Protein AF-A0A0M0J6X3-F1 (afdb_monomer_lite)

Radius of gyration: 16.71 Å; chains: 1; bounding box: 39×39×40 Å

Structure (mmCIF, N/CA/C/O backbone):
data_AF-A0A0M0J6X3-F1
#
_entry.id   AF-A0A0M0J6X3-F1
#
loop_
_atom_site.group_PDB
_atom_site.id
_atom_site.type_symbol
_atom_site.label_atom_id
_atom_site.label_alt_id
_atom_site.label_comp_id
_atom_site.label_asym_id
_atom_site.label_entity_id
_atom_site.label_seq_id
_atom_site.pdbx_PDB_ins_code
_atom_site.Cartn_x
_atom_site.Cartn_y
_atom_site.Cartn_z
_atom_site.occupancy
_atom_site.B_iso_or_equiv
_atom_site.auth_seq_id
_atom_site.auth_comp_id
_atom_site.auth_asym_id
_atom_site.auth_atom_id
_atom_site.pdbx_PDB_model_num
ATOM 1 N N . MET A 1 1 ? -22.784 -2.778 -3.461 1.00 78.81 1 MET A N 1
ATOM 2 C CA . MET A 1 1 ? -22.805 -1.418 -2.869 1.00 78.81 1 MET A CA 1
ATOM 3 C C . MET A 1 1 ? -21.434 -0.803 -3.109 1.00 78.81 1 MET A C 1
ATOM 5 O O . MET A 1 1 ? -20.464 -1.496 -2.841 1.00 78.81 1 MET A O 1
ATOM 9 N N . SER A 1 2 ? -21.346 0.409 -3.667 1.00 86.94 2 SER A N 1
ATOM 10 C CA . SER A 1 2 ? -20.073 1.093 -3.958 1.00 86.94 2 SER A CA 1
ATOM 11 C C . SER A 1 2 ? -19.602 1.930 -2.765 1.00 86.94 2 SER A C 1
ATOM 13 O O . SER A 1 2 ? -20.421 2.560 -2.094 1.00 86.94 2 SER A O 1
ATOM 15 N N . TRP A 1 3 ? -18.291 1.941 -2.525 1.00 88.69 3 TRP A N 1
ATOM 16 C CA . TRP A 1 3 ? -17.642 2.667 -1.432 1.00 88.69 3 TRP A CA 1
ATOM 17 C C . TRP A 1 3 ? -16.553 3.578 -1.995 1.00 88.69 3 TRP A C 1
ATOM 19 O O . TRP A 1 3 ? -15.768 3.137 -2.832 1.00 88.69 3 TRP A O 1
ATOM 29 N N . ALA A 1 4 ? -16.522 4.831 -1.550 1.00 88.69 4 ALA A N 1
ATOM 30 C CA . ALA A 1 4 ? -15.461 5.780 -1.863 1.00 88.69 4 ALA A CA 1
ATOM 31 C C . ALA A 1 4 ? -14.377 5.746 -0.783 1.00 88.69 4 ALA A C 1
ATOM 33 O O . ALA A 1 4 ? -14.695 5.703 0.406 1.00 88.69 4 ALA A O 1
ATOM 34 N N . CYS A 1 5 ? -13.107 5.829 -1.181 1.00 85.38 5 CYS A N 1
ATOM 35 C CA . CYS A 1 5 ? -12.042 6.180 -0.243 1.00 85.38 5 CYS A CA 1
ATOM 36 C C . CYS A 1 5 ? -12.264 7.592 0.322 1.00 85.38 5 CYS A C 1
ATOM 38 O O . CYS A 1 5 ? -12.953 8.399 -0.316 1.00 85.38 5 CYS A O 1
ATOM 40 N N . PRO A 1 6 ? -11.648 7.910 1.472 1.00 81.12 6 PRO A N 1
ATOM 41 C CA . PRO A 1 6 ? -11.763 9.222 2.085 1.00 81.12 6 PRO A CA 1
ATOM 42 C C . PRO A 1 6 ? -11.559 10.384 1.104 1.00 81.12 6 PRO A C 1
ATOM 44 O O . PRO A 1 6 ? -10.608 10.373 0.313 1.00 81.12 6 PRO A O 1
ATOM 47 N N . SER A 1 7 ? -12.430 11.396 1.136 1.00 80.12 7 SER A N 1
ATOM 48 C CA . SER A 1 7 ? -12.465 12.567 0.227 1.00 80.12 7 SER A CA 1
ATOM 49 C C . SER A 1 7 ? -12.795 12.310 -1.255 1.00 80.12 7 SER A C 1
ATOM 51 O O . SER A 1 7 ? -12.924 13.256 -2.042 1.00 80.12 7 SER A O 1
ATOM 53 N N . LEU A 1 8 ? -12.857 11.050 -1.701 1.00 85.19 8 LEU A N 1
ATOM 54 C CA . LEU A 1 8 ? -13.035 10.741 -3.122 1.00 85.19 8 LEU A CA 1
ATOM 55 C C . LEU A 1 8 ? -14.472 11.000 -3.575 1.00 85.19 8 LEU A C 1
ATOM 57 O O . LEU A 1 8 ? -14.694 11.375 -4.725 1.00 85.19 8 LEU A O 1
ATOM 61 N N . ARG A 1 9 ? -15.445 10.847 -2.673 1.00 88.31 9 ARG A N 1
ATOM 62 C CA . ARG A 1 9 ? -16.858 11.082 -2.971 1.00 88.31 9 ARG A CA 1
ATOM 63 C C . ARG A 1 9 ? -17.128 12.539 -3.338 1.00 88.31 9 ARG A C 1
ATOM 65 O O . ARG A 1 9 ? -17.853 12.791 -4.295 1.00 88.31 9 ARG A O 1
ATOM 72 N N . GLU A 1 10 ? -16.517 13.473 -2.618 1.00 86.88 10 GLU A N 1
ATOM 73 C CA . GLU A 1 10 ? -16.628 14.915 -2.843 1.00 86.88 10 GLU A CA 1
ATOM 74 C C . GLU A 1 10 ? -15.871 15.337 -4.106 1.00 86.88 10 GLU A C 1
ATOM 76 O O . GLU A 1 10 ? -16.335 16.195 -4.853 1.00 86.88 10 GLU A O 1
ATOM 81 N N . LYS A 1 11 ? -14.709 14.719 -4.365 1.00 86.19 11 LYS A N 1
ATOM 82 C CA . LYS A 1 11 ? -13.866 15.011 -5.538 1.00 86.19 11 LYS A CA 1
ATOM 83 C C . LYS A 1 11 ? -14.403 14.418 -6.841 1.00 86.19 11 LYS A C 1
ATOM 85 O O . LYS A 1 11 ? -14.086 14.938 -7.910 1.00 86.19 11 LYS A O 1
ATOM 90 N N . LYS A 1 12 ? -15.130 13.301 -6.758 1.00 89.94 12 LYS A N 1
ATOM 91 C CA . LYS A 1 12 ? -15.639 12.518 -7.894 1.00 89.94 12 LYS A CA 1
ATOM 92 C C . LYS A 1 12 ? -17.117 12.146 -7.710 1.00 89.94 12 LYS A C 1
ATOM 94 O O . LYS A 1 12 ? -17.443 10.952 -7.678 1.00 89.94 12 LYS A O 1
ATOM 99 N N . PRO A 1 13 ? -18.019 13.134 -7.551 1.00 90.25 13 PRO A N 1
ATOM 100 C CA . PRO A 1 13 ? -19.437 12.876 -7.312 1.00 90.25 13 PRO A CA 1
ATOM 101 C C . PRO A 1 13 ? -20.114 12.153 -8.486 1.00 90.25 13 PRO A C 1
ATOM 103 O O . PRO A 1 13 ? -21.072 11.410 -8.280 1.00 90.25 13 PRO A O 1
ATOM 106 N N . GLU A 1 14 ? -19.593 12.311 -9.705 1.00 94.50 14 GLU A N 1
ATOM 107 C CA . GLU A 1 14 ? -20.121 11.715 -10.934 1.00 94.50 14 GLU A CA 1
ATOM 108 C C . GLU A 1 14 ? -20.096 10.180 -10.944 1.00 94.50 14 GLU A C 1
ATOM 110 O O . GLU A 1 14 ? -20.859 9.561 -11.681 1.00 94.50 14 GLU A O 1
ATOM 115 N N . VAL A 1 15 ? -19.259 9.552 -10.111 1.00 91.12 15 VAL A N 1
ATOM 116 C CA . VAL A 1 15 ? -19.154 8.085 -10.021 1.00 91.12 15 VAL A CA 1
ATOM 117 C C . VAL A 1 15 ? -20.347 7.471 -9.268 1.00 91.12 15 VAL A C 1
ATOM 119 O O . VAL A 1 15 ? -20.593 6.270 -9.369 1.00 91.12 15 VAL A O 1
ATOM 122 N N . GLY A 1 16 ? -21.124 8.275 -8.530 1.00 90.19 16 GLY A N 1
ATOM 123 C CA . GLY A 1 16 ? -22.335 7.802 -7.850 1.00 90.19 16 GLY A CA 1
ATOM 124 C C . GLY A 1 16 ? -22.053 6.874 -6.661 1.00 90.19 16 GLY A C 1
ATOM 125 O O . GLY A 1 16 ? -22.696 5.834 -6.498 1.00 90.19 16 GLY A O 1
ATOM 126 N N . TRP A 1 17 ? -21.070 7.222 -5.827 1.00 89.56 17 TRP A N 1
ATOM 127 C CA . TRP A 1 17 ? -20.724 6.466 -4.620 1.00 89.56 17 TRP A CA 1
ATOM 128 C C . TRP A 1 17 ? -21.894 6.382 -3.638 1.00 89.56 17 TRP A C 1
ATOM 130 O O . TRP A 1 17 ? -22.527 7.391 -3.320 1.00 89.56 17 TRP A O 1
ATOM 140 N N . ARG A 1 18 ? -22.154 5.182 -3.111 1.00 87.94 18 ARG A N 1
ATOM 141 C CA . ARG A 1 18 ? -23.243 4.963 -2.151 1.00 87.94 18 ARG A CA 1
ATOM 142 C C . ARG A 1 18 ? -22.843 5.268 -0.707 1.00 87.94 18 ARG A C 1
ATOM 144 O O . ARG A 1 18 ? -23.690 5.714 0.060 1.00 87.94 18 ARG A O 1
ATOM 151 N N . SER A 1 19 ? -21.579 5.045 -0.363 1.00 86.69 19 SER A N 1
ATOM 152 C CA . SER A 1 19 ? -21.026 5.251 0.980 1.00 86.69 19 SER A CA 1
ATOM 153 C C . SER A 1 19 ? -19.590 5.771 0.886 1.00 86.69 19 SER A C 1
ATOM 155 O O . SER A 1 19 ? -18.924 5.534 -0.125 1.00 86.69 19 SER A O 1
ATOM 157 N N . SER A 1 20 ? -19.111 6.467 1.920 1.00 86.06 20 SER A N 1
ATOM 158 C CA . SER A 1 20 ? -17.693 6.829 2.057 1.00 86.06 20 SER A CA 1
ATOM 159 C C . SER A 1 20 ? -17.046 6.036 3.187 1.00 86.06 20 SER A C 1
ATOM 161 O O . SER A 1 20 ? -17.683 5.752 4.199 1.00 86.06 20 SER A O 1
ATOM 163 N N . LEU A 1 21 ? -15.768 5.701 3.028 1.00 83.81 21 LEU A N 1
ATOM 164 C CA . LEU A 1 21 ? -14.950 5.185 4.119 1.00 83.81 21 LEU A CA 1
ATOM 165 C C . LEU A 1 21 ? -14.625 6.263 5.159 1.00 83.81 21 LEU A C 1
ATOM 167 O O . LEU A 1 21 ? -14.246 5.892 6.261 1.00 83.81 21 LEU A O 1
ATOM 171 N N . ASP A 1 22 ? -14.825 7.556 4.867 1.00 76.25 22 ASP A N 1
ATOM 172 C CA . ASP A 1 22 ? -14.707 8.632 5.868 1.00 76.25 22 ASP A CA 1
ATOM 173 C C . ASP A 1 22 ? -15.545 8.315 7.117 1.00 76.25 22 ASP A C 1
ATOM 175 O O . ASP A 1 22 ? -15.044 8.345 8.235 1.00 76.25 22 ASP A O 1
ATOM 179 N N . GLU A 1 23 ? -16.790 7.871 6.923 1.00 72.50 23 GLU A N 1
ATOM 180 C CA . GLU A 1 23 ? -17.725 7.519 8.003 1.00 72.50 23 GLU A CA 1
ATOM 181 C C . GLU A 1 23 ? -17.215 6.369 8.889 1.00 72.50 23 GLU A C 1
ATOM 183 O O . GLU A 1 23 ? -17.598 6.256 10.053 1.00 72.50 23 GLU A O 1
ATOM 188 N N . LEU A 1 24 ? -16.352 5.508 8.341 1.00 73.31 24 LEU A N 1
ATOM 189 C CA . LEU A 1 24 ? -15.732 4.400 9.062 1.00 73.31 24 LEU A CA 1
ATOM 190 C C . LEU A 1 24 ? -14.369 4.777 9.642 1.00 73.31 24 LEU A C 1
ATOM 192 O O . LEU A 1 24 ? -13.915 4.132 10.572 1.00 73.31 24 LEU A O 1
ATOM 196 N N . LEU A 1 25 ? -13.667 5.757 9.086 1.00 72.31 25 LEU A N 1
ATOM 197 C CA . LEU A 1 25 ? -12.253 5.981 9.386 1.00 72.31 25 LEU A CA 1
ATOM 198 C C . LEU A 1 25 ? -12.001 7.243 10.230 1.00 72.31 25 LEU A C 1
ATOM 200 O O . LEU A 1 25 ? -10.934 7.351 10.830 1.00 72.31 25 LEU A O 1
ATOM 204 N N . ASP A 1 26 ? -12.977 8.148 10.367 1.00 57.94 26 ASP A N 1
ATOM 205 C CA . ASP A 1 26 ? -12.834 9.477 10.993 1.00 57.94 26 ASP A CA 1
ATOM 206 C C . ASP A 1 26 ? -12.891 9.504 12.542 1.00 57.94 26 ASP A C 1
ATOM 208 O O . ASP A 1 26 ? -13.340 10.467 13.165 1.00 57.94 26 ASP A O 1
ATOM 212 N N . ALA A 1 27 ? -12.416 8.451 13.217 1.00 48.75 27 ALA A N 1
ATOM 213 C CA . ALA A 1 27 ? -12.273 8.481 14.673 1.00 48.75 27 ALA A CA 1
ATOM 214 C C . ALA A 1 27 ? -11.086 9.377 15.085 1.00 48.75 27 ALA A C 1
ATOM 216 O O . ALA A 1 27 ? -9.963 9.221 14.598 1.00 48.75 27 ALA A O 1
ATOM 217 N N . SER A 1 28 ? -11.320 10.273 16.049 1.00 41.38 28 SER A N 1
ATOM 218 C CA . SER A 1 28 ? -10.409 11.321 16.553 1.00 41.38 28 SER A CA 1
ATOM 219 C C . SER A 1 28 ? -9.034 10.853 17.058 1.00 41.38 28 SER A C 1
ATOM 221 O O . SER A 1 28 ? -8.166 11.686 17.310 1.00 41.38 28 SER A O 1
ATOM 223 N N . ASN A 1 29 ? -8.803 9.541 17.143 1.00 41.22 29 ASN A N 1
ATOM 224 C CA . ASN A 1 29 ? -7.565 8.928 17.621 1.00 41.22 29 ASN A CA 1
ATOM 225 C C . ASN A 1 29 ? -6.862 8.048 16.579 1.00 41.22 29 ASN A C 1
ATOM 227 O O . ASN A 1 29 ? -6.073 7.202 16.980 1.00 41.22 29 ASN A O 1
ATOM 231 N N . GLY A 1 30 ? -7.143 8.216 15.279 1.00 47.25 30 GLY A N 1
ATOM 232 C CA . GLY A 1 30 ? -6.358 7.615 14.193 1.00 47.25 30 GLY A CA 1
ATOM 233 C C . GLY A 1 30 ? -5.893 6.182 14.469 1.00 47.25 30 GLY A C 1
ATOM 234 O O . GLY A 1 30 ? -4.696 5.956 14.566 1.00 47.25 30 GLY A O 1
ATOM 235 N N . LEU A 1 31 ? -6.831 5.247 14.635 1.00 49.97 31 LEU A N 1
ATOM 236 C CA . LEU A 1 31 ? -6.574 3.817 14.846 1.00 49.97 31 LEU A CA 1
ATOM 237 C C . LEU A 1 31 ? -7.731 3.027 14.195 1.00 49.97 31 LEU A C 1
ATOM 239 O O . LEU A 1 31 ? -8.876 3.091 14.640 1.00 49.97 31 LEU A O 1
ATOM 243 N N . THR A 1 32 ? -7.535 2.427 13.017 1.00 49.12 32 THR A N 1
ATOM 244 C CA . THR A 1 32 ? -7.160 1.001 12.854 1.00 49.12 32 THR A CA 1
ATOM 245 C C . THR A 1 32 ? -8.109 -0.032 13.494 1.00 49.12 32 THR A C 1
ATOM 247 O O . THR A 1 32 ? -7.676 -1.139 13.800 1.00 49.12 32 THR A O 1
ATOM 250 N N . SER A 1 33 ? -9.400 0.255 13.712 1.00 48.47 33 SER A N 1
ATOM 251 C CA . SER A 1 33 ? -10.291 -0.780 14.287 1.00 48.47 33 SER A CA 1
ATOM 252 C C . SER A 1 33 ? -11.749 -0.778 13.848 1.00 48.47 33 SER A C 1
ATOM 254 O O . SER A 1 33 ? -12.576 -1.439 14.481 1.00 48.47 33 SER A O 1
ATOM 256 N N . VAL A 1 34 ? -12.098 -0.117 12.744 1.00 61.03 34 VAL A N 1
ATOM 257 C CA . VAL A 1 34 ? -13.459 -0.294 12.234 1.00 61.03 34 VAL A CA 1
ATOM 258 C C . VAL A 1 34 ? -13.495 -1.587 11.447 1.00 61.03 34 VAL A C 1
ATOM 260 O O . VAL A 1 34 ? -12.881 -1.723 10.388 1.00 61.03 34 VAL A O 1
ATOM 263 N N . SER A 1 35 ? -14.162 -2.576 12.047 1.00 72.06 35 SER A N 1
ATOM 264 C CA . SER A 1 35 ? -14.457 -3.838 11.384 1.00 72.06 35 SER A CA 1
ATOM 265 C C . SER A 1 35 ? -15.067 -3.517 10.024 1.00 72.06 35 SER A C 1
ATOM 267 O O . SER A 1 35 ? -16.005 -2.714 9.965 1.00 72.06 35 SER A O 1
ATOM 269 N N . PRO A 1 36 ? -14.543 -4.096 8.934 1.00 83.06 36 PRO A N 1
ATOM 270 C CA . PRO A 1 36 ? -15.093 -3.846 7.618 1.00 83.06 36 PRO A CA 1
ATOM 271 C C . PRO A 1 36 ? -16.596 -4.128 7.597 1.00 83.06 36 PRO A C 1
ATOM 273 O O . PRO A 1 36 ? -17.052 -5.024 8.319 1.00 83.06 36 PRO A O 1
ATOM 276 N N . PRO A 1 37 ? -17.381 -3.375 6.806 1.00 84.62 37 PRO A N 1
ATOM 277 C CA . PRO A 1 37 ? -18.824 -3.545 6.756 1.00 84.62 37 PRO A CA 1
ATOM 278 C C . PRO A 1 37 ? -19.206 -5.015 6.593 1.00 84.62 37 PRO A C 1
ATOM 280 O O . PRO A 1 37 ? -18.656 -5.711 5.739 1.00 84.62 37 PRO A O 1
ATOM 283 N N . SER A 1 38 ? -20.192 -5.488 7.358 1.00 84.88 38 SER A N 1
ATOM 284 C CA . SER A 1 38 ? -20.668 -6.879 7.264 1.00 84.88 38 SER A CA 1
ATOM 285 C C . SER A 1 38 ? -21.097 -7.255 5.840 1.00 84.88 38 SER A C 1
ATOM 287 O O . SER A 1 38 ? -20.921 -8.394 5.415 1.00 84.88 38 SER A O 1
ATOM 289 N N . ALA A 1 39 ? -21.571 -6.273 5.066 1.00 87.12 39 ALA A N 1
ATOM 290 C CA . ALA A 1 39 ? -21.901 -6.402 3.648 1.00 87.12 39 ALA A CA 1
ATOM 291 C C . ALA A 1 39 ? -20.717 -6.820 2.752 1.00 87.12 39 ALA A C 1
ATOM 293 O O . ALA A 1 39 ? -20.941 -7.238 1.620 1.00 87.12 39 ALA A O 1
ATOM 294 N N . TRP A 1 40 ? -19.471 -6.706 3.224 1.00 88.12 40 TRP A N 1
ATOM 295 C CA . TRP A 1 40 ? -18.276 -7.193 2.527 1.00 88.12 40 TRP A CA 1
ATOM 296 C C . TRP A 1 40 ? -17.987 -8.672 2.820 1.00 88.12 40 TRP A C 1
ATOM 298 O O . TRP A 1 40 ? -16.998 -9.209 2.336 1.00 88.12 40 TRP A O 1
ATOM 308 N N . GLY A 1 41 ? -18.823 -9.346 3.617 1.00 90.31 41 GLY A N 1
ATOM 309 C CA . GLY A 1 41 ? -18.742 -10.790 3.843 1.00 90.31 41 GLY A CA 1
ATOM 310 C C . GLY A 1 41 ? -17.586 -11.239 4.739 1.00 90.31 41 GLY A C 1
ATOM 311 O O . GLY A 1 41 ? -17.277 -12.424 4.771 1.00 90.31 41 GLY A O 1
ATOM 312 N N . GLY A 1 42 ? -16.931 -10.315 5.450 1.00 89.75 42 GLY A N 1
ATOM 313 C CA . GLY A 1 42 ? -15.855 -10.640 6.396 1.00 89.75 42 GLY A CA 1
ATOM 314 C C . GLY A 1 42 ? -14.564 -11.161 5.754 1.00 89.75 42 GLY A C 1
ATOM 315 O O . GLY A 1 42 ? -13.731 -11.728 6.453 1.00 89.75 42 GLY A O 1
ATOM 316 N N . VAL A 1 43 ? -14.386 -10.988 4.438 1.00 93.62 43 VAL A N 1
ATOM 317 C CA . VAL A 1 43 ? -13.191 -11.464 3.709 1.00 93.62 43 VAL A CA 1
ATOM 318 C C . VAL A 1 43 ? -12.085 -10.417 3.587 1.00 93.62 43 VAL A C 1
ATOM 320 O O . VAL A 1 43 ? -10.979 -10.737 3.150 1.00 93.62 43 VAL A O 1
ATOM 323 N N . LEU A 1 44 ? -12.384 -9.168 3.943 1.00 92.31 44 LEU A N 1
ATOM 324 C CA . LEU A 1 44 ? -11.442 -8.057 3.917 1.00 92.31 44 LEU A CA 1
ATOM 325 C C . LEU A 1 44 ? -11.109 -7.625 5.340 1.0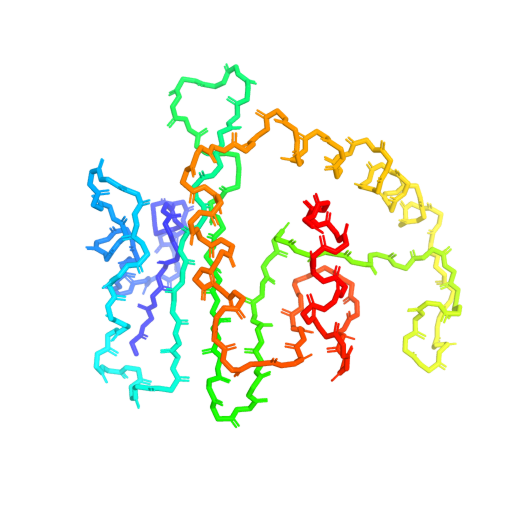0 92.31 44 LEU A C 1
ATOM 327 O O . LEU A 1 44 ? -11.982 -7.599 6.203 1.00 92.31 44 LEU A O 1
ATOM 331 N N . GLN A 1 45 ? -9.857 -7.235 5.544 1.00 91.69 45 GLN A N 1
ATOM 332 C CA . GLN A 1 45 ? -9.409 -6.389 6.648 1.00 91.69 45 GLN A CA 1
ATOM 333 C C . GLN A 1 45 ? -9.067 -5.008 6.083 1.00 91.69 45 GLN A C 1
ATOM 335 O O . GLN A 1 45 ? -8.726 -4.894 4.904 1.00 91.69 45 GLN A O 1
ATOM 340 N N . LEU A 1 46 ? -9.174 -3.971 6.913 1.00 90.06 46 LEU A N 1
ATOM 341 C CA . LEU A 1 46 ? -9.020 -2.574 6.517 1.00 90.06 46 LEU A CA 1
ATOM 342 C C . LEU A 1 46 ? -8.111 -1.848 7.505 1.00 90.06 46 LEU A C 1
ATOM 344 O O . LEU A 1 46 ? -8.270 -1.995 8.716 1.00 90.06 46 LEU A O 1
ATOM 348 N N . CYS A 1 47 ? -7.186 -1.044 6.993 1.00 88.81 47 CYS A N 1
ATOM 349 C CA . CYS A 1 47 ? -6.350 -0.163 7.797 1.00 88.81 47 CYS A CA 1
ATOM 350 C C . CYS A 1 47 ? -6.174 1.168 7.075 1.00 88.81 47 CYS A C 1
ATOM 352 O O . CYS A 1 47 ? -5.937 1.198 5.870 1.00 88.81 47 CYS A O 1
ATOM 354 N N . TRP A 1 48 ? -6.269 2.264 7.820 1.00 86.12 48 TRP A N 1
ATOM 355 C CA . TRP A 1 48 ? -6.057 3.605 7.297 1.00 86.12 48 TRP A CA 1
ATOM 356 C C . TRP A 1 48 ? -4.741 4.165 7.814 1.00 86.12 48 TRP A C 1
ATOM 358 O O . TRP A 1 48 ? -4.512 4.182 9.022 1.00 86.12 48 TRP A O 1
ATOM 368 N N . ILE A 1 49 ? -3.889 4.622 6.903 1.00 84.06 49 ILE A N 1
ATOM 369 C CA . ILE A 1 49 ? -2.620 5.259 7.230 1.00 84.06 49 ILE A CA 1
ATOM 370 C C . ILE A 1 49 ? -2.766 6.744 6.930 1.00 84.06 49 ILE A C 1
ATOM 372 O O . ILE A 1 49 ? -2.777 7.173 5.777 1.00 84.06 49 ILE A O 1
ATOM 376 N N . LYS A 1 50 ? -2.867 7.530 8.001 1.00 77.25 50 LYS A N 1
ATOM 377 C CA . LYS A 1 50 ? -2.927 8.986 7.924 1.00 77.25 50 LYS A CA 1
ATOM 378 C C . LYS A 1 50 ? -1.516 9.555 8.017 1.00 77.25 50 LYS A C 1
ATOM 380 O O . LYS A 1 50 ? -0.946 9.655 9.109 1.00 77.25 50 LYS A O 1
ATOM 385 N N . ASP A 1 51 ? -0.953 9.895 6.865 1.00 73.31 51 ASP A N 1
ATOM 386 C CA . ASP A 1 51 ? 0.311 10.614 6.804 1.00 73.31 51 ASP A CA 1
ATOM 387 C C . ASP A 1 51 ? 0.120 12.114 7.089 1.00 73.31 51 ASP A C 1
ATOM 389 O O . ASP A 1 51 ? -0.999 12.621 7.247 1.00 73.31 51 ASP A O 1
ATOM 393 N N . LYS A 1 52 ? 1.235 12.835 7.208 1.00 69.94 52 LYS A N 1
ATOM 394 C CA . LYS A 1 52 ? 1.233 14.291 7.333 1.00 69.94 52 LYS A CA 1
ATOM 395 C C . LYS A 1 52 ? 2.066 14.902 6.217 1.00 69.94 52 LYS A C 1
ATOM 397 O O . LYS A 1 52 ? 3.214 14.521 6.019 1.00 69.94 52 LYS A O 1
ATOM 402 N N . VAL A 1 53 ? 1.541 15.937 5.564 1.00 65.12 53 VAL A N 1
ATOM 403 C CA . VAL A 1 53 ? 2.374 16.816 4.736 1.00 65.12 53 VAL A CA 1
ATOM 404 C C . VAL A 1 53 ? 3.182 17.722 5.669 1.00 65.12 53 VAL A C 1
ATOM 406 O O . VAL A 1 53 ? 2.589 18.465 6.464 1.00 65.12 53 VAL A O 1
ATOM 409 N N . PRO A 1 54 ? 4.518 17.756 5.573 1.00 57.09 54 PRO A N 1
ATOM 410 C CA . PRO A 1 54 ? 5.279 18.850 6.145 1.00 57.09 54 PRO A CA 1
ATOM 411 C C . PRO A 1 54 ? 4.866 20.103 5.365 1.00 57.09 54 PRO A C 1
ATOM 413 O O . PRO A 1 54 ? 5.148 20.180 4.175 1.00 57.09 54 PRO A O 1
ATOM 416 N N . LEU A 1 55 ? 4.206 21.064 6.026 1.00 60.91 55 LEU A N 1
ATOM 417 C CA . LEU A 1 55 ? 3.793 22.393 5.521 1.00 60.91 55 LEU A CA 1
ATOM 418 C C . LEU A 1 55 ? 2.338 22.569 5.023 1.00 60.91 55 LEU A C 1
ATOM 420 O O . LEU A 1 55 ? 1.973 23.705 4.727 1.00 60.91 55 LEU A O 1
ATOM 424 N N . SER A 1 56 ? 1.473 21.545 4.982 1.00 55.25 56 SER A N 1
ATOM 425 C CA . SER A 1 56 ? 0.038 21.768 4.690 1.00 55.25 56 SER A CA 1
ATOM 426 C C . SER A 1 56 ? -0.781 21.979 5.975 1.00 55.25 56 SER A C 1
ATOM 428 O O . SER A 1 56 ? -0.539 21.349 7.008 1.00 55.25 56 SER A O 1
ATOM 430 N N . LEU A 1 57 ? -1.768 22.877 5.909 1.00 55.62 57 LEU A N 1
ATOM 431 C CA . LEU A 1 57 ? -2.743 23.190 6.963 1.00 55.62 57 LEU A CA 1
ATOM 432 C C . LEU A 1 57 ? -3.746 22.035 7.173 1.00 55.62 57 LEU A C 1
ATOM 434 O O . LEU A 1 57 ? -4.943 22.192 6.961 1.00 55.62 57 LEU A O 1
ATOM 438 N N . GLY A 1 58 ? -3.261 20.858 7.576 1.00 53.28 58 GLY A N 1
ATOM 439 C CA . GLY A 1 58 ? -4.113 19.746 8.011 1.00 53.28 58 GLY A CA 1
ATOM 440 C C . GLY A 1 58 ? -4.689 18.863 6.900 1.00 53.28 58 GLY A C 1
ATOM 441 O O . GLY A 1 58 ? -5.624 18.113 7.164 1.00 53.28 58 GLY A O 1
ATOM 442 N N . VAL A 1 59 ? -4.136 18.908 5.682 1.00 55.72 59 VAL A N 1
ATOM 443 C CA . VAL A 1 59 ? -4.546 18.013 4.586 1.00 55.72 59 VAL A CA 1
ATOM 444 C C . VAL A 1 59 ? -3.530 16.868 4.474 1.00 55.72 59 VAL A C 1
ATOM 446 O O . VAL A 1 59 ? -2.345 17.168 4.306 1.00 55.72 59 VAL A O 1
ATOM 449 N N . PRO A 1 60 ? -3.934 15.586 4.575 1.00 57.81 60 PRO A N 1
ATOM 450 C CA . PRO A 1 60 ? -3.023 14.458 4.350 1.00 57.81 60 PRO A CA 1
ATOM 451 C C . PRO A 1 60 ? -2.476 14.491 2.915 1.00 57.81 60 PRO A C 1
ATOM 453 O O . PRO A 1 60 ? -3.192 14.902 1.997 1.00 57.81 60 PRO A O 1
ATOM 456 N N . PHE A 1 61 ? -1.212 14.099 2.720 1.00 62.38 61 PHE A N 1
ATOM 457 C CA . PHE A 1 61 ? -0.617 14.034 1.380 1.00 62.38 61 PHE A CA 1
ATOM 458 C C . PHE A 1 61 ? -1.082 12.747 0.707 1.00 62.38 61 PHE A C 1
ATOM 460 O O . PHE A 1 61 ? -1.707 12.794 -0.351 1.00 62.38 61 PHE A O 1
ATOM 467 N N . PHE A 1 62 ? -0.868 11.621 1.393 1.00 65.81 62 PHE A N 1
ATOM 468 C CA . PHE A 1 62 ? -1.451 10.331 1.085 1.00 65.81 62 PHE A CA 1
ATOM 469 C C . PHE A 1 62 ? -2.517 9.981 2.108 1.00 65.81 62 PHE A C 1
ATOM 471 O O . PHE A 1 62 ? -2.330 9.959 3.324 1.00 65.81 62 PHE A O 1
ATOM 478 N N . ASN A 1 63 ? -3.687 9.691 1.562 1.00 72.38 63 ASN A N 1
ATOM 479 C CA . ASN A 1 63 ? -4.831 9.210 2.300 1.00 72.38 63 ASN A CA 1
ATOM 480 C C . ASN A 1 63 ? -4.933 7.697 2.057 1.00 72.38 63 ASN A C 1
ATOM 482 O O . ASN A 1 63 ? -5.821 7.229 1.347 1.00 72.38 63 ASN A O 1
ATOM 486 N N . GLU A 1 64 ? -3.930 6.960 2.544 1.00 85.25 64 GLU A N 1
ATOM 487 C CA . GLU A 1 64 ? -3.678 5.566 2.163 1.00 85.25 64 GLU A CA 1
ATOM 488 C C . GLU A 1 64 ? -4.620 4.619 2.904 1.00 85.25 64 GLU A C 1
ATOM 490 O O . GLU A 1 64 ? -4.589 4.512 4.132 1.00 85.25 64 GLU A O 1
ATOM 495 N N . VAL A 1 65 ? -5.418 3.877 2.144 1.00 88.69 65 VAL A N 1
ATOM 496 C CA . VAL A 1 65 ? -6.300 2.839 2.671 1.00 88.69 65 VAL A CA 1
ATOM 497 C C . VAL A 1 65 ? -5.795 1.483 2.200 1.00 88.69 65 VAL A C 1
ATOM 499 O O . VAL A 1 65 ? -5.817 1.178 1.011 1.00 88.69 65 VAL A O 1
ATOM 502 N N . VAL A 1 66 ? -5.373 0.660 3.154 1.00 92.38 66 VAL A N 1
ATOM 503 C CA . VAL A 1 66 ? -4.821 -0.670 2.906 1.00 92.38 66 VAL A CA 1
ATOM 504 C C . VAL A 1 66 ? -5.884 -1.719 3.158 1.00 92.38 66 VAL A C 1
ATOM 506 O O . VAL A 1 66 ? -6.541 -1.720 4.206 1.00 92.38 66 VAL A O 1
ATOM 509 N N . PHE A 1 67 ? -5.996 -2.663 2.230 1.00 94.12 67 PHE A N 1
ATOM 510 C CA . PHE A 1 67 ? -6.877 -3.814 2.371 1.00 94.12 67 PHE A CA 1
ATOM 511 C C . PHE A 1 67 ? -6.065 -5.101 2.455 1.00 94.12 67 PHE A C 1
ATOM 513 O 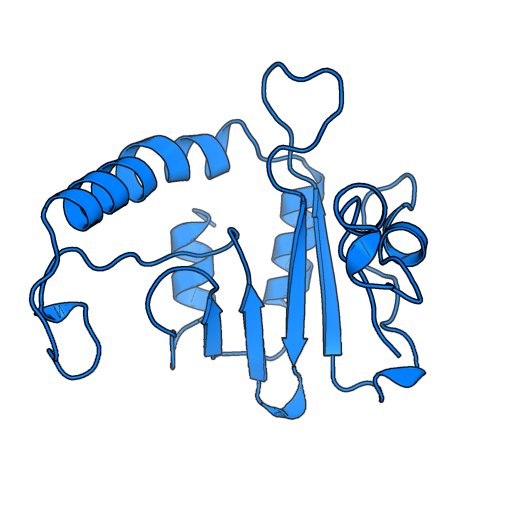O . PHE A 1 67 ? -5.041 -5.255 1.796 1.00 94.12 67 PHE A O 1
ATOM 520 N N . CYS A 1 68 ? -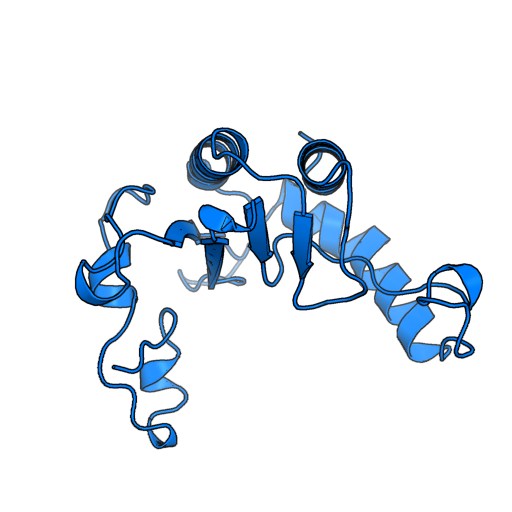6.553 -6.068 3.223 1.00 96.06 68 CYS A N 1
ATOM 521 C CA . CYS A 1 68 ? -6.059 -7.440 3.170 1.00 96.06 68 CYS A CA 1
ATOM 522 C C . CYS A 1 68 ? -7.217 -8.364 2.821 1.00 96.06 68 CYS A C 1
ATOM 524 O O . CYS A 1 68 ? -8.176 -8.462 3.584 1.00 96.06 68 CYS A O 1
ATOM 526 N N . HIS A 1 69 ? -7.131 -9.042 1.680 1.00 97.19 69 HIS A N 1
ATOM 527 C CA . HIS A 1 69 ? -8.066 -10.101 1.329 1.00 97.19 69 HIS A CA 1
ATOM 528 C C . HIS A 1 69 ? -7.607 -11.404 1.980 1.00 97.19 69 HIS A C 1
ATOM 530 O O . HIS A 1 69 ? -6.672 -12.066 1.518 1.00 97.19 69 HIS A O 1
ATOM 536 N N . THR A 1 70 ? -8.258 -11.754 3.087 1.00 95.69 70 THR A N 1
ATOM 537 C CA . THR A 1 70 ? -7.863 -12.867 3.952 1.00 95.69 70 THR A CA 1
ATOM 538 C C . THR A 1 70 ? -7.838 -14.215 3.221 1.00 95.69 70 THR A C 1
ATOM 540 O O . THR A 1 70 ? -6.844 -14.928 3.376 1.00 95.69 70 THR A O 1
ATOM 543 N N . PRO A 1 71 ? -8.835 -14.578 2.381 1.00 97.19 71 PRO A N 1
ATOM 544 C CA . PRO A 1 71 ? -8.826 -15.864 1.683 1.00 97.19 71 PRO A CA 1
ATOM 545 C C . PRO A 1 71 ? -7.622 -16.057 0.754 1.00 97.19 71 PRO A C 1
ATOM 547 O O . PRO A 1 71 ? -7.034 -17.136 0.741 1.00 97.19 71 PRO A O 1
ATOM 550 N N . SER A 1 72 ? -7.225 -15.020 0.003 1.00 97.38 72 SER A N 1
ATOM 551 C CA . SER A 1 72 ? -6.084 -15.103 -0.924 1.00 97.38 72 SER A CA 1
ATOM 552 C C . SER A 1 72 ? -4.753 -14.686 -0.302 1.00 97.38 72 SER A C 1
ATOM 554 O O . SER A 1 72 ? -3.724 -14.795 -0.965 1.00 97.38 72 SER A O 1
ATOM 556 N N . ARG A 1 73 ? -4.746 -14.223 0.958 1.00 97.69 73 ARG A N 1
ATOM 557 C CA . ARG A 1 73 ? -3.542 -13.742 1.659 1.00 97.69 73 ARG A CA 1
ATOM 558 C C . ARG A 1 73 ? -2.839 -12.608 0.898 1.00 97.69 73 ARG A C 1
ATOM 560 O O . ARG A 1 73 ? -1.604 -12.551 0.849 1.00 97.69 73 ARG A O 1
ATOM 567 N N . THR A 1 74 ? -3.645 -11.716 0.322 1.00 98.38 74 THR A N 1
ATOM 568 C CA . THR A 1 74 ? -3.215 -10.609 -0.541 1.00 98.38 74 THR A CA 1
ATOM 569 C C . THR A 1 74 ? -3.387 -9.279 0.171 1.00 98.38 74 THR A C 1
ATOM 571 O O . THR A 1 74 ? -4.503 -8.906 0.529 1.00 98.38 74 THR A O 1
ATOM 574 N N . LEU A 1 75 ? -2.286 -8.553 0.328 1.00 98.12 75 LEU A N 1
ATOM 575 C CA . LEU A 1 75 ? -2.289 -7.160 0.740 1.00 98.12 75 LEU A CA 1
ATOM 576 C C . LEU A 1 75 ? -2.451 -6.275 -0.498 1.00 98.12 75 LEU A C 1
ATOM 578 O O . LEU A 1 75 ? -1.648 -6.360 -1.422 1.00 98.12 75 LEU A O 1
ATOM 582 N N . ILE A 1 76 ? -3.486 -5.446 -0.519 1.00 97.56 76 ILE A N 1
ATOM 583 C CA . ILE A 1 76 ? -3.763 -4.484 -1.585 1.00 97.56 76 ILE A CA 1
ATOM 584 C C . ILE A 1 76 ? -3.379 -3.111 -1.051 1.00 97.56 76 ILE A C 1
ATOM 586 O O . ILE A 1 76 ? -3.899 -2.678 -0.019 1.00 97.56 76 ILE A O 1
ATOM 590 N N . VAL A 1 77 ? -2.451 -2.461 -1.741 1.00 95.06 77 VAL A N 1
ATOM 591 C CA . VAL A 1 77 ? -1.826 -1.206 -1.314 1.00 95.06 77 VAL A CA 1
ATOM 592 C C . VAL A 1 77 ? -1.780 -0.227 -2.471 1.00 95.06 77 VAL A C 1
ATOM 594 O O . VAL A 1 77 ? -1.642 -0.638 -3.626 1.00 95.06 77 VAL A O 1
ATOM 597 N N . THR A 1 78 ? -1.860 1.061 -2.154 1.00 90.50 78 THR A N 1
ATOM 598 C CA . THR A 1 78 ? -1.627 2.124 -3.126 1.00 90.50 78 THR A CA 1
ATOM 599 C C . THR A 1 78 ? -0.185 2.613 -3.030 1.00 90.50 78 THR A C 1
ATOM 601 O O . THR A 1 78 ? 0.715 1.944 -3.537 1.00 90.50 78 THR A O 1
ATOM 604 N N . ASP A 1 79 ? 0.068 3.708 -2.330 1.00 88.25 79 ASP A N 1
ATOM 605 C CA . ASP A 1 79 ? 1.382 4.329 -2.207 1.00 88.25 79 ASP A CA 1
ATOM 606 C C . ASP A 1 79 ? 2.172 3.825 -0.995 1.00 88.25 79 ASP A C 1
ATOM 608 O O . ASP A 1 79 ? 3.276 4.296 -0.743 1.00 88.25 79 ASP A O 1
ATOM 612 N N . LEU A 1 80 ? 1.663 2.841 -0.244 1.00 91.44 80 LEU A N 1
ATOM 613 C CA . LEU A 1 80 ? 2.435 2.218 0.838 1.00 91.44 80 LEU A CA 1
ATOM 614 C C . LEU A 1 80 ? 3.628 1.391 0.321 1.00 91.44 80 LEU A C 1
ATOM 616 O O . LEU A 1 80 ? 4.621 1.210 1.029 1.00 91.44 80 LEU A O 1
ATOM 620 N N . TRP A 1 81 ? 3.519 0.857 -0.896 1.00 95.06 81 TRP A N 1
ATOM 621 C CA . TRP A 1 81 ? 4.581 0.107 -1.556 1.00 95.06 81 TRP A CA 1
ATOM 622 C C . TRP A 1 81 ? 4.534 0.335 -3.063 1.00 95.06 81 TRP A C 1
ATOM 624 O O . TRP A 1 81 ? 3.481 0.250 -3.691 1.00 95.06 81 TRP A O 1
ATOM 634 N N . TRP A 1 82 ? 5.712 0.535 -3.645 1.00 95.31 82 TRP A N 1
ATOM 635 C CA . TRP A 1 82 ? 5.900 0.621 -5.086 1.00 95.31 82 TRP A CA 1
ATOM 636 C C . TRP A 1 82 ? 7.218 -0.025 -5.506 1.00 95.31 82 TRP A C 1
ATOM 638 O O . TRP A 1 82 ? 8.207 -0.031 -4.767 1.00 95.31 82 TRP A O 1
ATOM 648 N N . ASN A 1 83 ? 7.250 -0.519 -6.740 1.00 95.12 83 ASN A N 1
ATOM 649 C CA . ASN A 1 83 ? 8.433 -1.104 -7.368 1.00 95.12 83 ASN A CA 1
ATOM 650 C C . ASN A 1 83 ? 8.451 -0.819 -8.876 1.00 95.12 83 ASN A C 1
ATOM 652 O O . ASN A 1 83 ? 8.483 -1.731 -9.696 1.00 95.12 83 ASN A O 1
ATOM 656 N N . TYR A 1 84 ? 8.455 0.465 -9.252 1.00 94.81 84 TYR A N 1
ATOM 657 C CA . TYR A 1 84 ? 8.613 0.868 -10.653 1.00 94.81 84 TYR A CA 1
ATOM 658 C C . TYR A 1 84 ? 9.806 0.148 -11.308 1.00 94.81 84 TYR A C 1
ATOM 660 O O . TYR A 1 84 ? 10.877 0.092 -10.682 1.00 94.81 84 TYR A O 1
ATOM 668 N N . PRO A 1 85 ? 9.655 -0.363 -12.545 1.00 93.50 85 PRO A N 1
ATOM 669 C CA . PRO A 1 85 ? 10.721 -1.081 -13.225 1.00 93.50 85 PRO A CA 1
ATOM 670 C C . PRO A 1 85 ? 11.827 -0.107 -13.648 1.00 93.50 85 PRO A C 1
ATOM 672 O O . PRO A 1 85 ? 11.570 1.022 -14.074 1.00 93.50 85 PRO A O 1
ATOM 675 N N . GLY A 1 86 ? 13.079 -0.518 -13.476 1.00 93.12 86 GLY A N 1
ATOM 676 C CA . GLY A 1 86 ? 14.280 0.211 -13.880 1.00 93.12 86 GLY A CA 1
ATOM 677 C C . GLY A 1 86 ? 14.912 -0.356 -15.148 1.00 93.12 86 GLY A C 1
ATOM 678 O O . GLY A 1 86 ? 15.600 0.369 -15.870 1.00 93.12 86 GLY A O 1
ATOM 679 N N . SER A 1 87 ? 14.652 -1.622 -15.449 1.00 92.88 87 SER A N 1
ATOM 680 C CA . SER A 1 87 ? 15.092 -2.275 -16.675 1.00 92.88 87 SER A CA 1
ATOM 681 C C . SER A 1 87 ? 14.111 -3.358 -17.123 1.00 92.88 87 SER A C 1
ATOM 683 O O . SER A 1 87 ? 13.114 -3.639 -16.459 1.00 92.88 87 SER A O 1
ATOM 685 N N . ARG A 1 88 ? 14.383 -3.958 -18.284 1.00 91.94 88 ARG A N 1
ATOM 686 C CA . ARG A 1 88 ? 13.577 -5.050 -18.840 1.00 91.94 88 ARG A CA 1
ATOM 687 C C . ARG A 1 88 ? 13.538 -6.271 -17.918 1.00 91.94 88 ARG A C 1
ATOM 689 O O . ARG A 1 88 ? 12.564 -7.016 -17.924 1.00 91.94 88 ARG A O 1
ATOM 696 N N . GLU A 1 89 ? 14.591 -6.478 -17.136 1.00 91.38 89 GLU A N 1
ATOM 697 C CA . GLU A 1 89 ? 14.701 -7.551 -16.148 1.00 91.38 89 GLU A CA 1
ATOM 698 C C . GLU A 1 89 ? 13.692 -7.405 -15.004 1.00 91.38 89 GLU A C 1
ATOM 700 O O . GLU A 1 89 ? 13.326 -8.417 -14.411 1.00 91.38 89 GLU A O 1
ATOM 705 N N . ASP A 1 90 ? 13.222 -6.183 -14.737 1.00 89.25 90 ASP A N 1
ATOM 706 C CA . ASP A 1 90 ? 12.248 -5.890 -13.682 1.00 89.25 90 ASP A CA 1
ATOM 707 C C . ASP A 1 90 ? 10.790 -6.105 -14.128 1.00 89.25 90 ASP A C 1
ATOM 709 O O . ASP A 1 90 ? 9.889 -6.062 -13.296 1.00 89.25 90 ASP A O 1
ATOM 713 N N . VAL A 1 91 ? 10.540 -6.298 -15.428 1.00 88.06 91 VAL A N 1
ATOM 714 C CA . VAL A 1 91 ? 9.194 -6.480 -15.996 1.00 88.06 91 VAL A CA 1
ATOM 715 C C . VAL A 1 91 ? 8.855 -7.966 -16.047 1.00 88.06 91 VAL A C 1
ATOM 717 O O . VAL A 1 91 ? 9.690 -8.776 -16.467 1.00 88.06 91 VAL A O 1
ATOM 720 N N . GLU A 1 92 ? 7.623 -8.337 -15.683 1.00 85.25 92 GLU A N 1
ATOM 721 C CA . GLU A 1 92 ? 7.186 -9.735 -15.737 1.00 85.25 92 GLU A CA 1
ATOM 722 C C . GLU A 1 92 ? 7.435 -10.339 -17.132 1.00 85.25 92 GLU A C 1
ATOM 724 O O . GLU A 1 92 ? 7.156 -9.745 -18.178 1.00 85.25 92 GLU A O 1
ATOM 729 N N . GLY A 1 93 ? 8.064 -11.517 -17.158 1.00 88.81 93 GLY A N 1
ATOM 730 C CA . GLY A 1 93 ? 8.409 -12.211 -18.401 1.00 88.81 93 GLY A CA 1
ATOM 731 C C . GLY A 1 93 ? 9.399 -11.468 -19.308 1.00 88.81 93 GLY A C 1
ATOM 732 O O . GLY A 1 93 ? 9.615 -11.904 -20.439 1.00 88.81 93 GLY A O 1
ATOM 733 N N . ARG A 1 94 ? 10.016 -10.367 -18.850 1.00 90.00 94 ARG A N 1
ATOM 734 C CA . ARG A 1 94 ? 10.899 -9.505 -19.657 1.00 90.00 94 ARG A CA 1
ATOM 735 C C . ARG A 1 94 ? 10.206 -9.019 -20.931 1.00 90.00 94 ARG A C 1
ATOM 737 O O . ARG A 1 94 ? 10.821 -8.965 -22.003 1.00 90.00 94 ARG A O 1
ATOM 744 N N . ALA A 1 95 ? 8.912 -8.721 -20.827 1.00 88.69 95 ALA A N 1
ATOM 745 C CA . ALA A 1 95 ? 8.042 -8.504 -21.977 1.00 88.69 95 ALA A CA 1
ATOM 746 C C . ALA A 1 95 ? 8.360 -7.221 -22.767 1.00 88.69 95 ALA A C 1
ATOM 748 O O . ALA A 1 95 ? 8.094 -7.170 -23.967 1.00 88.69 95 ALA A O 1
ATOM 749 N N . ALA A 1 96 ? 8.951 -6.203 -22.132 1.00 90.38 96 ALA A N 1
ATOM 750 C CA . ALA A 1 96 ? 9.212 -4.912 -22.765 1.00 90.38 96 ALA A CA 1
ATOM 751 C C . ALA A 1 96 ? 10.425 -4.182 -22.170 1.00 90.38 96 ALA A C 1
ATOM 753 O O . ALA A 1 96 ? 10.777 -4.374 -21.006 1.00 90.38 96 ALA A O 1
ATOM 754 N N . ASP A 1 97 ? 11.033 -3.308 -22.974 1.00 94.62 97 ASP A N 1
ATOM 755 C CA . ASP A 1 97 ? 12.014 -2.337 -22.491 1.00 94.62 97 ASP A CA 1
ATOM 756 C C . ASP A 1 97 ? 11.331 -1.205 -21.715 1.00 94.62 97 ASP A C 1
ATOM 758 O O . ASP A 1 97 ? 10.205 -0.801 -22.015 1.00 94.62 97 ASP A O 1
ATOM 762 N N . VAL A 1 98 ? 12.040 -0.652 -20.730 1.00 93.31 98 VAL A N 1
ATOM 763 C CA . VAL A 1 98 ? 11.504 0.400 -19.860 1.00 93.31 98 VAL A CA 1
ATOM 764 C C . VAL A 1 98 ? 11.838 1.794 -20.415 1.00 93.31 98 VAL A C 1
ATOM 766 O O . VAL A 1 98 ? 13.022 2.127 -20.578 1.00 93.31 98 VAL A O 1
ATOM 769 N N . PRO A 1 99 ? 10.835 2.666 -20.644 1.00 94.94 99 PRO A N 1
ATOM 770 C CA . PRO A 1 99 ? 11.059 4.040 -21.087 1.00 94.94 99 PRO A CA 1
ATOM 771 C C . PRO A 1 99 ? 12.006 4.822 -20.167 1.00 94.94 99 PRO A C 1
ATOM 773 O O . PRO A 1 99 ? 12.041 4.624 -18.952 1.00 94.94 99 PRO A O 1
ATOM 776 N N . LEU A 1 100 ? 12.781 5.760 -20.728 1.00 94.88 100 LEU A N 1
ATOM 777 C CA . LEU A 1 100 ? 13.684 6.606 -19.931 1.00 94.88 100 LEU A CA 1
ATOM 778 C C . LEU A 1 100 ? 12.932 7.415 -18.863 1.00 94.88 100 LEU A C 1
ATOM 780 O O . LEU A 1 100 ? 13.412 7.524 -17.740 1.00 94.88 100 LEU A O 1
ATOM 784 N N . SER A 1 101 ? 11.742 7.926 -19.187 1.00 94.94 101 SER A N 1
ATOM 785 C CA . SER A 1 101 ? 10.882 8.644 -18.240 1.00 94.94 101 SER A CA 1
ATOM 786 C C . SER A 1 101 ? 10.531 7.793 -17.018 1.00 94.94 101 SER A C 1
ATOM 788 O O . SER A 1 101 ? 10.667 8.270 -15.896 1.00 94.94 101 SER A O 1
ATOM 790 N N . THR A 1 102 ? 10.171 6.521 -17.210 1.00 93.38 102 THR A N 1
ATOM 791 C CA . THR A 1 102 ? 9.876 5.582 -16.116 1.00 93.38 102 THR A CA 1
ATOM 792 C C . THR A 1 102 ? 11.107 5.313 -15.254 1.00 93.38 102 THR A C 1
ATOM 794 O O . THR A 1 102 ? 11.008 5.292 -14.030 1.00 93.38 102 THR A O 1
ATOM 797 N N . ARG A 1 103 ? 12.292 5.187 -15.861 1.00 94.69 103 ARG A N 1
ATOM 798 C CA . ARG A 1 103 ? 13.555 5.003 -15.122 1.00 94.69 103 ARG A CA 1
ATOM 799 C C . ARG A 1 103 ? 13.923 6.229 -14.283 1.00 94.69 103 ARG A C 1
ATOM 801 O O . ARG A 1 103 ? 14.353 6.087 -13.139 1.00 94.69 103 ARG A O 1
ATOM 808 N N . LEU A 1 104 ? 13.730 7.430 -14.831 1.00 95.25 104 LEU A N 1
ATOM 809 C CA . LEU A 1 104 ? 13.914 8.685 -14.096 1.00 95.25 104 LEU A CA 1
ATOM 810 C C . LEU A 1 104 ? 12.899 8.809 -12.954 1.00 95.25 104 LEU A C 1
ATOM 812 O O . LEU A 1 104 ? 13.283 9.160 -11.838 1.00 95.25 104 LEU A O 1
ATOM 816 N N . TRP A 1 105 ? 11.636 8.455 -13.210 1.00 94.44 105 TRP A N 1
ATOM 817 C CA . TRP A 1 105 ? 10.577 8.427 -12.202 1.00 94.44 105 TRP A CA 1
ATOM 818 C C . TRP A 1 105 ? 10.911 7.471 -11.060 1.00 94.44 105 TRP A C 1
ATOM 820 O O . TRP A 1 105 ? 10.904 7.887 -9.905 1.00 94.44 105 TRP A O 1
ATOM 830 N N . LYS A 1 106 ? 11.318 6.234 -11.371 1.00 94.62 106 LYS A N 1
ATOM 831 C CA . LYS A 1 106 ? 11.837 5.278 -10.385 1.00 94.62 106 LYS A CA 1
ATOM 832 C C . LYS A 1 106 ? 12.943 5.902 -9.539 1.00 94.62 106 LYS A C 1
ATOM 834 O O . LYS A 1 106 ? 12.903 5.811 -8.319 1.00 94.62 106 LYS A O 1
ATOM 839 N N . GLY A 1 107 ? 13.919 6.552 -10.176 1.00 94.69 107 GLY A N 1
ATOM 840 C CA . GLY A 1 107 ? 15.009 7.232 -9.479 1.00 94.69 107 GLY A CA 1
ATOM 841 C C . GLY A 1 107 ? 14.511 8.285 -8.484 1.00 94.69 107 GLY A C 1
ATOM 842 O O . GLY A 1 107 ? 14.967 8.297 -7.342 1.00 94.69 107 GLY A O 1
ATOM 843 N N . GLY A 1 108 ? 13.555 9.124 -8.891 1.00 94.75 108 GLY A N 1
ATOM 844 C CA . GLY A 1 108 ? 12.913 10.103 -8.010 1.00 94.75 108 GLY A CA 1
ATOM 845 C C . GLY A 1 108 ? 12.145 9.444 -6.862 1.00 94.75 108 GLY A C 1
ATOM 846 O O . GLY A 1 108 ? 12.346 9.803 -5.700 1.00 94.75 108 GLY A O 1
ATOM 847 N N . MET A 1 109 ? 11.337 8.429 -7.171 1.00 94.06 109 MET A N 1
ATOM 848 C CA . MET A 1 109 ? 10.538 7.701 -6.187 1.00 94.06 109 MET A CA 1
ATOM 849 C C . MET A 1 109 ? 11.411 6.992 -5.146 1.00 94.06 109 MET A C 1
ATOM 851 O O . MET A 1 109 ? 11.172 7.103 -3.947 1.00 94.06 109 MET A O 1
ATOM 855 N N . ASP A 1 110 ? 12.475 6.317 -5.578 1.00 94.06 110 ASP A N 1
ATOM 856 C CA . ASP A 1 110 ? 13.310 5.496 -4.701 1.00 94.06 110 ASP A CA 1
ATOM 857 C C . ASP A 1 110 ? 14.344 6.308 -3.909 1.00 94.06 110 ASP A C 1
ATOM 859 O O . ASP A 1 110 ? 14.637 5.965 -2.762 1.00 94.06 110 ASP A O 1
ATOM 863 N N . LYS A 1 111 ? 14.924 7.362 -4.503 1.00 94.12 111 LYS A N 1
ATOM 864 C CA . LYS A 1 111 ? 16.039 8.113 -3.891 1.00 94.12 111 LYS A CA 1
ATOM 865 C C . LYS A 1 111 ? 15.622 9.406 -3.203 1.00 94.12 111 LYS A C 1
ATOM 867 O O . LYS A 1 111 ? 16.357 9.869 -2.338 1.00 94.12 111 LYS A O 1
ATOM 872 N N . ILE A 1 112 ? 14.497 10.001 -3.594 1.00 91.94 112 ILE A N 1
ATOM 873 C CA . ILE A 1 112 ? 14.042 11.289 -3.053 1.00 91.94 112 ILE A CA 1
ATOM 874 C C . ILE A 1 112 ? 12.763 11.082 -2.257 1.00 91.94 112 ILE A C 1
ATOM 876 O O . ILE A 1 112 ? 12.705 11.418 -1.076 1.00 91.94 112 ILE A O 1
ATOM 880 N N . TYR A 1 113 ? 11.752 10.489 -2.886 1.00 89.19 113 TYR A N 1
ATOM 881 C CA . TYR A 1 113 ? 10.432 10.394 -2.286 1.00 89.19 113 TYR A CA 1
ATOM 882 C C . TYR A 1 113 ? 10.380 9.376 -1.138 1.00 89.19 113 TYR A C 1
ATOM 884 O O . TYR A 1 113 ? 9.962 9.744 -0.046 1.00 89.19 113 TYR A O 1
ATOM 892 N N . ARG A 1 114 ? 10.882 8.142 -1.319 1.00 91.75 114 ARG A N 1
ATOM 893 C CA . ARG A 1 114 ? 10.884 7.113 -0.258 1.00 91.75 114 ARG A CA 1
ATOM 894 C C . ARG A 1 114 ? 11.528 7.606 1.044 1.00 91.75 114 ARG A C 1
ATOM 896 O O . ARG A 1 114 ? 10.907 7.442 2.094 1.00 91.75 114 ARG A O 1
ATOM 903 N N . PRO A 1 115 ? 12.723 8.238 1.030 1.00 91.81 115 PRO A N 1
ATOM 904 C CA . PRO A 1 115 ? 13.295 8.803 2.248 1.00 91.81 115 PRO A CA 1
ATOM 905 C C . PRO A 1 115 ? 12.421 9.887 2.882 1.00 91.81 115 PRO A C 1
ATOM 907 O O . PRO A 1 115 ? 12.241 9.865 4.095 1.00 91.81 115 P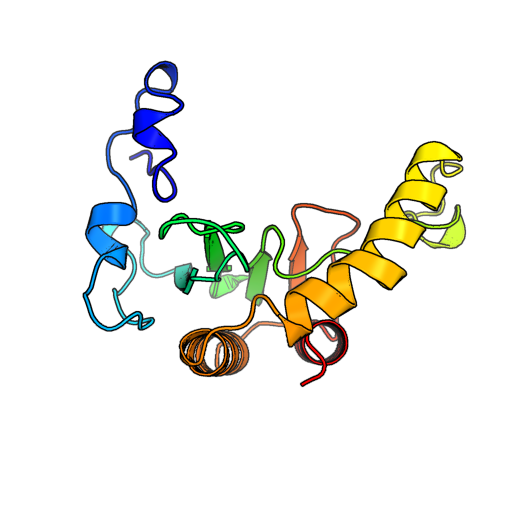RO A O 1
ATOM 910 N N . VAL A 1 116 ? 11.850 10.806 2.095 1.00 88.81 116 VAL A N 1
ATOM 911 C CA . VAL A 1 116 ? 10.964 11.869 2.607 1.00 88.81 116 VAL A CA 1
ATOM 912 C C . VAL A 1 116 ? 9.700 11.280 3.234 1.00 88.81 116 VAL A C 1
ATOM 914 O O . VAL A 1 116 ? 9.364 11.635 4.364 1.00 88.81 116 VAL A O 1
ATOM 917 N N . TYR A 1 117 ? 9.052 10.335 2.550 1.00 86.44 117 TYR A N 1
ATOM 918 C CA . TYR A 1 117 ? 7.880 9.619 3.048 1.00 86.44 117 TYR A CA 1
ATOM 919 C C . TYR A 1 117 ? 8.181 8.914 4.375 1.00 86.44 117 TYR A C 1
ATOM 921 O O . TYR A 1 117 ? 7.471 9.095 5.364 1.00 86.44 117 TYR A O 1
ATOM 929 N N . ASN A 1 118 ? 9.299 8.187 4.438 1.00 88.44 118 ASN A N 1
ATOM 930 C CA . ASN A 1 118 ? 9.683 7.418 5.618 1.00 88.44 118 ASN A CA 1
ATOM 931 C C . ASN A 1 118 ? 10.221 8.254 6.787 1.00 88.44 118 ASN A C 1
ATOM 933 O O . ASN A 1 118 ? 10.422 7.702 7.868 1.00 88.44 118 ASN A O 1
ATOM 937 N N . THR A 1 119 ? 10.475 9.549 6.598 1.00 86.38 119 THR A N 1
ATOM 938 C CA . THR A 1 119 ? 11.055 10.410 7.642 1.00 86.38 119 THR A CA 1
ATOM 939 C C . THR A 1 119 ? 10.133 11.561 8.016 1.00 86.38 119 THR A C 1
ATOM 941 O O . THR A 1 119 ? 9.698 11.652 9.159 1.00 86.38 119 THR A O 1
ATOM 944 N N . LEU A 1 120 ? 9.811 12.433 7.064 1.00 83.31 120 LEU A N 1
ATOM 945 C CA . LEU A 1 120 ? 9.109 13.688 7.321 1.00 83.31 120 LEU A CA 1
ATOM 946 C C . LEU A 1 120 ? 7.589 13.529 7.343 1.00 83.31 120 LEU A C 1
ATOM 948 O O . LEU A 1 120 ? 6.907 14.327 7.985 1.00 83.31 120 LEU A O 1
ATOM 952 N N . MET A 1 121 ? 7.059 12.526 6.639 1.00 82.06 121 MET A N 1
ATOM 953 C CA . MET A 1 121 ? 5.611 12.349 6.480 1.00 82.06 121 MET A CA 1
ATOM 954 C C . MET A 1 121 ? 4.994 11.368 7.477 1.00 82.06 121 MET A C 1
ATOM 956 O O . MET A 1 121 ? 3.769 11.295 7.604 1.00 82.06 121 MET A O 1
ATOM 960 N N . ARG A 1 122 ? 5.831 10.634 8.219 1.00 80.94 122 ARG A N 1
ATOM 961 C CA . ARG A 1 122 ? 5.373 9.689 9.236 1.00 80.94 122 ARG A CA 1
ATOM 962 C C . ARG A 1 122 ? 4.788 10.400 10.438 1.00 80.94 122 ARG A C 1
ATOM 964 O O . ARG A 1 122 ? 5.406 11.275 11.040 1.00 80.94 122 ARG A O 1
ATOM 971 N N . THR A 1 123 ? 3.612 9.946 10.834 1.00 78.19 123 THR A N 1
ATOM 972 C CA . THR A 1 123 ? 2.976 10.314 12.094 1.00 78.19 123 THR A CA 1
ATOM 973 C C . THR A 1 123 ? 3.172 9.189 13.117 1.00 78.19 123 THR A C 1
ATOM 975 O O . THR A 1 123 ? 3.435 8.045 12.735 1.00 78.19 123 THR A O 1
ATOM 978 N N . PRO A 1 124 ? 3.024 9.455 14.427 1.00 75.69 124 PRO A N 1
ATOM 979 C CA . PRO A 1 124 ? 3.050 8.395 15.437 1.00 75.69 124 PRO A CA 1
ATOM 980 C C . PRO A 1 124 ? 2.021 7.276 15.186 1.00 75.69 124 PRO A C 1
ATOM 982 O O . PRO A 1 124 ? 2.281 6.118 15.505 1.00 75.69 124 PRO A O 1
ATOM 985 N N . THR A 1 125 ? 0.883 7.592 14.559 1.00 79.00 125 THR A N 1
ATOM 986 C CA . THR A 1 125 ? -0.168 6.616 14.220 1.00 79.00 125 THR A CA 1
ATOM 987 C C . THR A 1 125 ? 0.200 5.727 13.022 1.00 79.00 125 THR A C 1
ATOM 989 O O . THR A 1 125 ? -0.353 4.633 12.877 1.00 79.00 125 THR A O 1
ATOM 992 N N . CYS A 1 126 ? 1.180 6.118 12.191 1.00 83.69 126 CYS A N 1
ATOM 993 C CA . CYS A 1 126 ? 1.708 5.252 11.130 1.00 83.69 126 CYS A CA 1
ATOM 994 C C . CYS A 1 126 ? 2.321 3.968 11.701 1.00 83.69 126 CYS A C 1
ATOM 996 O O . CYS A 1 126 ? 2.070 2.895 11.161 1.00 83.69 126 CYS A O 1
ATOM 998 N N . ALA A 1 127 ? 3.073 4.050 12.805 1.00 84.62 127 ALA A N 1
ATOM 999 C CA . ALA A 1 127 ? 3.711 2.878 13.411 1.00 84.62 127 ALA A CA 1
ATOM 1000 C C . ALA A 1 127 ? 2.674 1.826 13.843 1.00 84.62 127 ALA A C 1
ATOM 1002 O O . ALA A 1 127 ? 2.788 0.656 13.483 1.00 84.62 127 ALA A O 1
ATOM 1003 N N . GLN A 1 128 ? 1.602 2.264 14.509 1.00 85.38 128 GLN A N 1
ATOM 1004 C CA . GLN A 1 128 ? 0.490 1.399 14.923 1.00 85.38 128 GLN A CA 1
ATOM 1005 C C . GLN A 1 128 ? -0.229 0.765 13.721 1.00 85.38 128 GLN A C 1
ATOM 1007 O O . GLN A 1 128 ? -0.627 -0.403 13.756 1.00 85.38 128 GLN A O 1
ATOM 1012 N N . SER A 1 129 ? -0.367 1.518 12.628 1.00 87.50 129 SER A N 1
ATOM 1013 C CA . SER A 1 129 ? -0.954 1.018 11.382 1.00 87.50 129 SER A CA 1
ATOM 1014 C C . SER A 1 129 ? -0.071 -0.050 10.733 1.00 87.50 129 SER A C 1
ATOM 1016 O O . SER A 1 129 ? -0.570 -1.092 10.308 1.00 87.50 129 SER A O 1
ATOM 1018 N N . TYR A 1 130 ? 1.248 0.158 10.708 1.00 90.94 130 TYR A N 1
ATOM 1019 C CA . TYR A 1 130 ? 2.196 -0.829 10.190 1.00 90.94 130 TYR A CA 1
ATOM 1020 C C . TYR A 1 130 ? 2.188 -2.108 11.025 1.00 90.94 130 TYR A C 1
ATOM 1022 O O . TYR A 1 130 ? 2.138 -3.195 10.455 1.00 90.94 130 TYR A O 1
ATOM 1030 N N . GLU A 1 131 ? 2.174 -2.004 12.355 1.00 90.81 131 GLU A N 1
ATOM 1031 C CA . GLU A 1 131 ? 2.047 -3.165 13.244 1.00 90.81 131 GLU A CA 1
ATOM 1032 C C . GLU A 1 131 ? 0.754 -3.942 12.974 1.00 90.81 131 GLU A C 1
ATOM 1034 O O . GLU A 1 131 ? 0.792 -5.163 12.811 1.00 90.81 131 GLU A O 1
ATOM 1039 N N . THR A 1 132 ? -0.370 -3.232 12.833 1.00 90.94 132 THR A N 1
ATOM 1040 C CA . THR A 1 132 ? -1.675 -3.823 12.499 1.00 90.94 132 THR A CA 1
ATOM 1041 C C . THR A 1 132 ? -1.608 -4.597 11.181 1.00 90.94 132 THR A C 1
ATOM 1043 O O . THR A 1 132 ? -1.963 -5.776 11.131 1.00 90.94 132 THR A O 1
ATOM 1046 N N . ILE A 1 133 ? -1.092 -3.965 10.122 1.00 93.81 133 ILE A N 1
ATOM 1047 C CA . ILE A 1 133 ? -0.955 -4.577 8.796 1.00 93.81 133 ILE A CA 1
ATOM 1048 C C . ILE A 1 133 ? -0.020 -5.788 8.850 1.00 93.81 133 ILE A C 1
ATOM 1050 O O . ILE A 1 133 ? -0.329 -6.841 8.295 1.00 93.81 133 ILE A O 1
ATOM 1054 N N . LEU A 1 134 ? 1.121 -5.681 9.532 1.00 95.81 134 LEU A N 1
ATOM 1055 C CA . LEU A 1 134 ? 2.108 -6.757 9.630 1.00 95.81 134 LEU A CA 1
ATOM 1056 C C . LEU A 1 134 ? 1.624 -7.940 10.483 1.00 95.81 134 LEU A C 1
ATOM 1058 O O . LEU A 1 134 ? 2.098 -9.062 10.266 1.00 95.81 134 LEU A O 1
ATOM 1062 N N . ALA A 1 135 ? 0.687 -7.722 11.409 1.00 94.69 135 ALA A N 1
ATOM 1063 C CA . ALA A 1 135 ? 0.068 -8.769 12.222 1.00 94.69 135 ALA A CA 1
ATOM 1064 C C . ALA A 1 135 ? -0.936 -9.630 11.435 1.00 94.69 135 ALA A C 1
ATOM 1066 O O . ALA A 1 135 ? -1.143 -10.797 11.768 1.00 94.69 135 ALA A O 1
ATOM 1067 N N . TRP A 1 136 ? -1.534 -9.102 10.364 1.00 95.50 136 TRP A N 1
ATOM 1068 C CA . TRP A 1 136 ? -2.447 -9.861 9.507 1.00 95.50 136 TRP A CA 1
ATOM 1069 C C . TRP A 1 136 ? -1.763 -11.035 8.792 1.00 95.50 136 TRP A C 1
ATOM 1071 O O . TRP A 1 136 ? -0.545 -11.072 8.607 1.00 95.50 136 TRP A O 1
ATOM 1081 N N . THR A 1 137 ? -2.552 -12.013 8.340 1.00 96.12 137 THR A N 1
ATOM 1082 C CA . THR A 1 137 ? -2.035 -13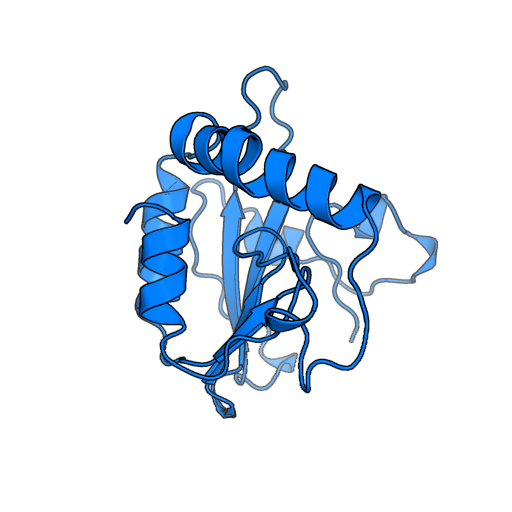.184 7.611 1.00 96.12 137 THR A CA 1
ATOM 1083 C C . THR A 1 137 ? -2.055 -12.937 6.102 1.00 96.12 137 THR A C 1
ATOM 1085 O O . THR A 1 137 ? -3.073 -13.139 5.448 1.00 96.12 137 THR A O 1
ATOM 1088 N N . TRP A 1 138 ? -0.916 -12.525 5.543 1.00 97.75 138 TRP A N 1
ATOM 1089 C CA . TRP A 1 138 ? -0.714 -12.307 4.105 1.00 97.75 138 TRP A CA 1
ATOM 1090 C C . TRP A 1 138 ? 0.753 -12.536 3.703 1.00 97.75 138 TRP A C 1
ATOM 1092 O O . TRP A 1 138 ? 1.639 -12.549 4.562 1.00 97.75 138 TRP A O 1
ATOM 1102 N N . ASN A 1 139 ? 1.000 -12.732 2.405 1.00 97.75 139 ASN A N 1
ATOM 1103 C CA . ASN A 1 139 ? 2.351 -12.858 1.828 1.00 97.75 139 ASN A CA 1
ATOM 1104 C C . ASN A 1 139 ? 2.481 -12.211 0.439 1.00 97.75 139 ASN A C 1
ATOM 1106 O O . ASN A 1 139 ? 3.589 -11.889 0.022 1.00 97.75 139 ASN A O 1
ATOM 1110 N N . TYR A 1 140 ? 1.361 -12.018 -0.258 1.00 98.38 140 TYR A N 1
ATOM 1111 C CA . TYR A 1 140 ? 1.318 -11.408 -1.580 1.00 98.38 140 TYR A CA 1
ATOM 111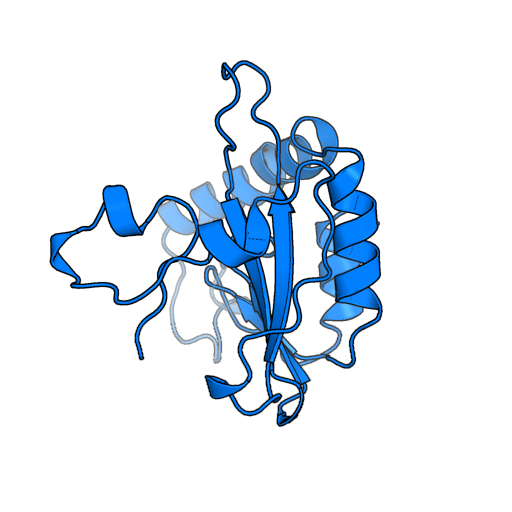2 C C . TYR A 1 140 ? 1.036 -9.907 -1.463 1.00 98.38 140 TYR A C 1
ATOM 1114 O O . TYR A 1 140 ? 0.163 -9.528 -0.679 1.00 98.38 140 TYR A O 1
ATOM 1122 N N . ILE A 1 141 ? 1.705 -9.069 -2.258 1.00 98.38 141 ILE A N 1
ATOM 1123 C CA . ILE A 1 141 ? 1.377 -7.639 -2.394 1.00 98.38 141 ILE A CA 1
ATOM 1124 C C . ILE A 1 141 ? 0.826 -7.377 -3.796 1.00 98.38 141 ILE A C 1
ATOM 1126 O O . ILE A 1 141 ? 1.488 -7.670 -4.789 1.00 98.38 141 ILE A O 1
ATOM 1130 N N . ALA A 1 142 ? -0.369 -6.794 -3.856 1.00 97.75 142 ALA A N 1
ATOM 1131 C CA . ALA A 1 142 ? -0.987 -6.220 -5.043 1.00 97.75 142 ALA A CA 1
ATOM 1132 C C . ALA A 1 142 ? -0.854 -4.684 -4.979 1.00 97.75 142 ALA A C 1
ATOM 1134 O O . ALA A 1 142 ? -1.665 -4.042 -4.304 1.00 97.75 142 ALA A O 1
ATOM 1135 N N . PRO A 1 143 ? 0.171 -4.090 -5.611 1.00 96.00 143 PRO A N 1
ATOM 1136 C CA . PRO A 1 143 ? 0.351 -2.645 -5.608 1.00 96.00 143 PRO A CA 1
ATOM 1137 C C . PRO A 1 143 ? -0.479 -1.948 -6.688 1.00 96.00 143 PRO A C 1
ATOM 1139 O O . PRO A 1 143 ? -0.829 -2.546 -7.704 1.00 96.00 143 PRO A O 1
ATOM 1142 N N . CYS A 1 144 ? -0.698 -0.643 -6.524 1.00 93.50 144 CYS A N 1
ATOM 1143 C CA . CYS A 1 144 ? -1.105 0.226 -7.635 1.00 93.50 144 CYS A CA 1
ATOM 1144 C C . CYS A 1 144 ? 0.053 0.592 -8.574 1.00 93.50 144 CYS A C 1
ATOM 1146 O O . CYS A 1 144 ? -0.183 1.007 -9.710 1.00 93.50 144 CYS A O 1
ATOM 1148 N N . HIS A 1 145 ? 1.296 0.462 -8.105 1.00 92.12 145 HIS A N 1
ATOM 1149 C CA . HIS A 1 145 ? 2.480 0.948 -8.801 1.00 92.12 145 HIS A CA 1
ATOM 1150 C C . HIS A 1 145 ? 3.573 -0.119 -8.900 1.00 92.12 145 HIS A C 1
ATOM 1152 O O . HIS A 1 145 ? 4.269 -0.404 -7.925 1.00 92.12 145 HIS A O 1
ATOM 1158 N N . GLY A 1 146 ? 3.770 -0.634 -10.116 1.00 92.06 146 GLY A N 1
ATOM 1159 C CA . GLY A 1 146 ? 4.779 -1.643 -10.437 1.00 92.06 146 GLY A CA 1
ATOM 1160 C C . GLY A 1 146 ? 4.193 -3.051 -10.522 1.00 92.06 146 GLY A C 1
ATOM 1161 O O . GLY A 1 146 ? 3.025 -3.212 -10.870 1.00 92.06 146 GLY A O 1
ATOM 1162 N N . GLU A 1 147 ? 5.024 -4.052 -10.246 1.00 92.06 147 GLU A N 1
ATOM 1163 C CA . GLU A 1 147 ? 4.683 -5.469 -10.392 1.00 92.06 147 GLU A CA 1
ATOM 1164 C C . GLU A 1 147 ? 4.268 -6.095 -9.054 1.00 92.06 147 GLU A C 1
ATOM 1166 O O . GLU A 1 147 ? 4.831 -5.746 -8.006 1.00 92.06 147 GLU A O 1
ATOM 1171 N N . PRO A 1 148 ? 3.334 -7.060 -9.050 1.00 95.06 148 PRO A N 1
ATOM 1172 C CA . PRO A 1 148 ? 2.967 -7.757 -7.830 1.00 95.06 148 PRO A CA 1
ATOM 1173 C C . PRO A 1 148 ? 4.134 -8.508 -7.183 1.00 95.06 148 PRO A C 1
ATOM 1175 O O . PRO A 1 148 ? 5.009 -9.059 -7.849 1.00 95.06 148 PRO A O 1
ATOM 1178 N N . VAL A 1 149 ? 4.112 -8.590 -5.853 1.00 95.94 149 VAL A N 1
ATOM 1179 C CA . VAL A 1 149 ? 5.095 -9.364 -5.085 1.00 95.94 149 VAL A CA 1
ATOM 1180 C C . VAL A 1 149 ? 4.453 -10.677 -4.666 1.00 95.94 149 VAL A C 1
ATOM 1182 O O . VAL A 1 149 ? 3.610 -10.694 -3.771 1.00 95.94 149 VAL A O 1
ATOM 1185 N N . ALA A 1 150 ? 4.850 -11.780 -5.303 1.00 94.31 150 ALA A N 1
ATOM 1186 C CA . ALA A 1 150 ? 4.247 -13.091 -5.060 1.00 94.31 150 ALA A CA 1
ATOM 1187 C C . ALA A 1 150 ? 4.646 -13.721 -3.712 1.00 94.31 150 ALA A C 1
ATOM 1189 O O . ALA A 1 150 ? 3.852 -14.436 -3.095 1.00 94.31 150 ALA A O 1
ATOM 1190 N N . THR A 1 151 ? 5.875 -13.467 -3.254 1.00 92.88 151 THR A N 1
ATOM 1191 C CA . THR A 1 151 ? 6.461 -14.056 -2.042 1.00 92.88 151 THR A CA 1
ATOM 1192 C C . THR A 1 151 ? 7.270 -13.033 -1.256 1.00 92.88 151 THR A C 1
ATOM 1194 O O . THR A 1 151 ? 7.730 -12.041 -1.810 1.00 92.88 151 THR A O 1
ATOM 1197 N N . ASP A 1 152 ? 7.485 -13.289 0.036 1.00 95.69 152 ASP A N 1
ATOM 1198 C CA . ASP A 1 152 ? 8.236 -12.421 0.952 1.00 95.69 152 ASP A CA 1
ATOM 1199 C C . ASP A 1 152 ? 7.647 -11.016 1.133 1.00 95.69 152 ASP A C 1
ATOM 1201 O O . ASP A 1 152 ? 8.351 -10.098 1.563 1.00 95.69 152 ASP A O 1
ATOM 1205 N N . GLY A 1 153 ? 6.346 -10.837 0.879 1.00 97.06 153 GLY A N 1
ATOM 1206 C CA . GLY A 1 153 ? 5.688 -9.531 0.934 1.00 97.06 153 GLY A CA 1
ATOM 1207 C C . GLY A 1 153 ? 5.955 -8.781 2.244 1.00 97.06 153 GLY A C 1
ATOM 1208 O O . GLY A 1 153 ? 6.302 -7.603 2.249 1.00 97.06 153 GLY A O 1
ATOM 1209 N N . LYS A 1 154 ? 5.896 -9.481 3.383 1.00 97.69 154 LYS A N 1
ATOM 1210 C CA . LYS A 1 154 ? 6.170 -8.875 4.696 1.00 97.69 154 LYS A CA 1
ATOM 1211 C C . LYS A 1 154 ? 7.610 -8.397 4.867 1.00 97.69 154 LYS A C 1
ATOM 1213 O O . LYS A 1 154 ? 7.834 -7.442 5.607 1.00 97.69 154 LYS A O 1
ATOM 1218 N N . ARG A 1 155 ? 8.584 -9.084 4.266 1.00 97.62 155 ARG A N 1
ATOM 1219 C CA . ARG A 1 155 ? 9.998 -8.697 4.348 1.00 97.62 155 ARG A CA 1
ATOM 1220 C C . ARG A 1 155 ? 10.229 -7.453 3.501 1.00 97.62 155 ARG A C 1
ATOM 1222 O O . ARG A 1 155 ? 10.715 -6.457 4.024 1.00 97.62 155 ARG A O 1
ATOM 1229 N N . VAL A 1 156 ? 9.805 -7.488 2.238 1.00 97.00 156 VAL A N 1
ATOM 1230 C CA . VAL A 1 156 ? 10.026 -6.362 1.323 1.00 97.00 156 VAL A CA 1
ATOM 1231 C C . VAL A 1 156 ? 9.291 -5.109 1.792 1.00 97.00 156 VAL A C 1
ATOM 1233 O O . VAL A 1 156 ? 9.866 -4.027 1.763 1.00 97.00 156 VAL A O 1
ATOM 1236 N N . LEU A 1 157 ? 8.075 -5.245 2.337 1.00 97.06 157 LEU A N 1
ATOM 1237 C CA . LEU A 1 157 ? 7.344 -4.106 2.886 1.00 97.06 157 LEU A CA 1
ATOM 1238 C C . LEU A 1 157 ? 8.096 -3.463 4.060 1.00 97.06 157 LEU A C 1
ATOM 1240 O O . LEU A 1 157 ? 8.199 -2.241 4.112 1.00 97.06 157 LEU A O 1
ATOM 1244 N N . ARG A 1 158 ? 8.660 -4.259 4.980 1.00 96.75 158 ARG A N 1
ATOM 1245 C CA . ARG A 1 158 ? 9.472 -3.720 6.086 1.00 96.75 158 ARG A CA 1
ATOM 1246 C C . ARG A 1 158 ? 10.688 -2.961 5.575 1.00 96.75 158 ARG A C 1
ATOM 1248 O O . ARG A 1 158 ? 10.891 -1.823 5.977 1.00 96.75 158 ARG A O 1
ATOM 1255 N N . GLU A 1 159 ? 11.428 -3.545 4.635 1.00 96.38 159 GLU A N 1
ATOM 1256 C CA . GLU A 1 159 ? 12.590 -2.898 4.015 1.00 96.38 159 GLU A CA 1
ATOM 1257 C C . GLU A 1 159 ? 12.208 -1.573 3.334 1.00 96.38 159 GLU A C 1
ATOM 1259 O O . GLU A 1 159 ? 12.885 -0.561 3.518 1.00 96.38 159 GLU A O 1
ATOM 1264 N N . HIS A 1 160 ? 11.085 -1.542 2.607 1.00 95.19 160 HIS A N 1
ATOM 1265 C CA . HIS A 1 160 ? 10.563 -0.326 1.974 1.00 95.19 160 HIS A CA 1
ATOM 1266 C C . HIS A 1 160 ? 10.270 0.774 2.975 1.00 95.19 160 HIS A C 1
ATOM 1268 O O . HIS A 1 160 ? 10.559 1.941 2.724 1.00 95.19 160 HIS A O 1
ATOM 1274 N N . LEU A 1 161 ? 9.684 0.384 4.104 1.00 92.81 161 LEU A N 1
ATOM 1275 C CA . LEU A 1 161 ? 9.316 1.262 5.194 1.00 92.81 161 LEU A CA 1
ATOM 1276 C C . LEU A 1 161 ? 10.500 1.494 6.157 1.00 92.81 161 LEU A C 1
ATOM 1278 O O . LEU A 1 161 ? 10.332 2.188 7.153 1.00 92.81 161 LEU A O 1
ATOM 1282 N N . GLY A 1 162 ? 11.701 0.971 5.909 1.00 92.31 162 GLY A N 1
ATOM 1283 C CA . GLY A 1 162 ? 12.819 1.114 6.850 1.00 92.31 162 GLY A CA 1
ATOM 1284 C C . GLY A 1 162 ? 12.460 0.694 8.284 1.00 92.31 162 GLY A C 1
ATOM 1285 O O . GLY A 1 162 ? 12.803 1.411 9.224 1.00 92.31 162 GLY A O 1
ATOM 1286 N N . LEU A 1 163 ? 11.691 -0.393 8.415 1.00 91.19 163 LEU A N 1
ATOM 1287 C CA . LEU A 1 163 ? 11.310 -1.038 9.676 1.00 91.19 163 LEU A CA 1
ATOM 1288 C C . LEU A 1 163 ? 12.252 -2.193 10.013 1.00 91.19 163 LEU A C 1
ATOM 1290 O O . LEU A 1 163 ? 12.731 -2.853 9.063 1.00 91.19 163 LEU A O 1
#

Secondary structure (DSSP, 8-state):
--EEPTTHHHH-GGG--SEESHHHH--TT--S--PPPGGGTT-EEEEEEE---TTSSS--S-EEEEEEETTTTEEEESTT--B--SSGGGSGGG-SPPPHHHHHHHHHIIIIIHHHHHHTS--HHHHHHHHHHHHSS--EEEESSB--B-S-HHHHHHHHTT-

Organism: NCBI:txid1460289

pLDDT: mean 85.89, std 13.18, range [41.22, 98.38]

InterPro domains:
  IPR025638 Protein of unknown function DUF4336 [PTHR33835] (3-87)

Sequence (163 aa):
MSWACPSLREKKPEVGWRSSLDELLDASNGLTSVSPPSAWGGVLQLCWIKDKVPLSLGVPFFNEVVFCHTPSRTLIVTDLWWNYPGSREDVEGRAADVPLSTRLWKGGMDKIYRPVYNTLMRTPTCAQSYETILAWTWNYIAPCHGEPVATDGKRVLREHLGL

Foldseek 3Di:
DFEAEPPVCVVCVVVPGPYYCCVQQVDPPQDDDRQPPVVVVSQKGKHWAFWDDPPDPPDGPDRWIWIARQVQLEIETELLDADQDLALVQAVVSPDGDDPVSNVVNCCCQPPVLVCCLPVTDDPSNVNRLVSVLPGRHAWYDYPHGDIDPGNNSVVSCVSNVD